Protein AF-A0A0U1RNH6-F1 (afdb_monomer_lite)

Sequence (69 aa):
MVLPVMAYGLILNSMLWRSLVWGGSASWGAVLFTFSDGVLAWDTFVYSLPFARLVTMSTYYAAQLLLIL

pLDDT: mean 92.02, std 4.0, range [70.12, 96.31]

Foldseek 3Di:
DVVVVVVVVVVLVVLQVVQVVVDFLLNQLSVLLSVLVVLVCCCVPPHNDVCSVVSSVVSNVSSVVSNVD

Secondary structure (DSSP, 8-state):
-HHHHHHHHHHHHHHHHHHHHH-SHHHHHHHHHHHHHHHHHHHHHT-PPTTHHHHHHHHHHHHHHHHH-

Organism: Mus musculus (NCBI:txid10090)

InterPro domains:
  IPR012506 Lysoplasmalogenase-like [PF07947] (1-68)
  IPR012506 Lysoplasmalogenase-like [PTHR31885] (1-69)

Radius of gyration: 12.56 Å; chains: 1; bounding box: 34×15×31 Å

Structure (mmCIF, N/CA/C/O backbone):
data_AF-A0A0U1RNH6-F1
#
_entry.id   AF-A0A0U1RNH6-F1
#
loop_
_atom_site.group_PDB
_atom_site.id
_atom_site.type_symbol
_atom_site.label_atom_id
_atom_site.label_alt_id
_atom_site.label_comp_id
_atom_site.label_asym_id
_atom_site.label_entity_id
_atom_site.label_seq_id
_atom_site.pdbx_PDB_ins_code
_atom_site.Cartn_x
_atom_site.Cartn_y
_atom_site.Cartn_z
_atom_site.occupancy
_atom_site.B_iso_or_equiv
_atom_site.auth_seq_id
_atom_site.auth_comp_id
_atom_site.auth_asym_id
_atom_site.auth_atom_id
_atom_site.pdbx_PDB_model_num
ATOM 1 N N . MET A 1 1 ? -21.426 -1.751 -3.594 1.00 70.12 1 MET A N 1
ATOM 2 C CA . MET A 1 1 ? -20.079 -1.489 -3.036 1.00 70.12 1 MET A CA 1
ATOM 3 C C . MET A 1 1 ? -19.018 -2.483 -3.497 1.00 70.12 1 MET A C 1
ATOM 5 O O . MET A 1 1 ? -17.865 -2.097 -3.562 1.00 70.12 1 MET A O 1
ATOM 9 N N . VAL A 1 2 ? -19.374 -3.709 -3.903 1.00 83.06 2 VAL A N 1
ATOM 10 C CA . VAL A 1 2 ? -18.387 -4.688 -4.405 1.00 83.06 2 VAL A CA 1
ATOM 11 C C . VAL A 1 2 ? -17.762 -4.268 -5.743 1.00 83.06 2 VAL A C 1
ATOM 13 O O . VAL A 1 2 ? -16.550 -4.345 -5.896 1.00 83.06 2 VAL A O 1
ATOM 16 N N . LEU A 1 3 ? -18.560 -3.760 -6.694 1.00 88.25 3 LEU A N 1
ATOM 17 C CA . LEU A 1 3 ? -18.065 -3.406 -8.033 1.00 88.25 3 LEU A CA 1
ATOM 18 C C . LEU A 1 3 ? -16.942 -2.337 -8.017 1.00 88.25 3 LEU A C 1
ATOM 20 O O . LEU A 1 3 ? -15.905 -2.589 -8.630 1.00 88.25 3 LEU A O 1
ATOM 24 N N . PRO A 1 4 ? -17.063 -1.202 -7.290 1.00 86.56 4 PRO A N 1
ATOM 25 C CA . PRO A 1 4 ? -15.975 -0.224 -7.187 1.00 86.56 4 PRO A CA 1
ATOM 26 C C . PRO A 1 4 ? -14.712 -0.775 -6.514 1.00 86.56 4 PRO A C 1
ATOM 28 O O . PRO A 1 4 ? -13.611 -0.476 -6.961 1.00 86.56 4 PRO A O 1
ATOM 31 N N . VAL A 1 5 ? -14.858 -1.609 -5.477 1.00 87.12 5 VAL A N 1
ATOM 32 C CA . VAL A 1 5 ? -13.723 -2.209 -4.753 1.00 8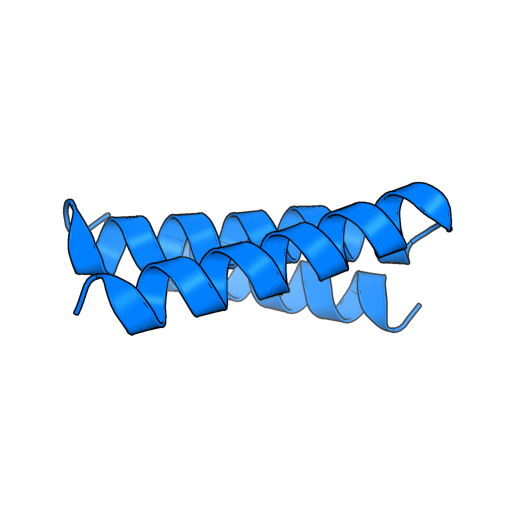7.12 5 VAL A CA 1
ATOM 33 C C . VAL A 1 5 ? -12.957 -3.183 -5.648 1.00 87.12 5 VAL A C 1
ATOM 35 O O . VAL A 1 5 ? -11.731 -3.155 -5.681 1.00 87.12 5 VAL A O 1
ATOM 38 N N . MET A 1 6 ? -13.670 -3.994 -6.433 1.00 90.94 6 MET A N 1
ATOM 39 C CA . MET A 1 6 ? -13.055 -4.906 -7.401 1.00 90.94 6 MET A CA 1
ATOM 40 C C . MET A 1 6 ? -12.323 -4.142 -8.507 1.00 90.94 6 MET A C 1
ATOM 42 O O . MET A 1 6 ? -11.185 -4.474 -8.832 1.00 90.94 6 MET A O 1
ATOM 46 N N . ALA A 1 7 ? -12.945 -3.094 -9.059 1.00 93.06 7 ALA A N 1
ATOM 47 C CA . ALA A 1 7 ? -12.314 -2.249 -10.071 1.00 93.06 7 ALA A CA 1
ATOM 48 C C . ALA A 1 7 ? -11.046 -1.571 -9.529 1.00 93.06 7 ALA A C 1
ATOM 50 O O . ALA A 1 7 ? -10.009 -1.585 -10.189 1.00 93.06 7 ALA A O 1
ATOM 51 N N . TYR A 1 8 ? -11.108 -1.044 -8.305 1.00 90.81 8 TYR A N 1
ATOM 52 C CA . TYR A 1 8 ? -9.958 -0.446 -7.635 1.00 90.81 8 TYR A CA 1
ATOM 53 C C . TYR A 1 8 ? -8.831 -1.459 -7.413 1.00 90.81 8 TYR A C 1
ATOM 55 O O . TYR A 1 8 ? -7.688 -1.208 -7.790 1.00 90.81 8 TYR A O 1
ATOM 63 N N . GLY A 1 9 ? -9.162 -2.641 -6.885 1.00 92.62 9 GLY A N 1
ATOM 64 C CA . GLY A 1 9 ? -8.202 -3.720 -6.669 1.00 92.62 9 GLY A CA 1
ATOM 65 C C . GLY A 1 9 ? -7.514 -4.166 -7.959 1.00 92.62 9 GLY A C 1
ATOM 66 O O . GLY A 1 9 ? -6.308 -4.406 -7.954 1.00 92.62 9 GLY A O 1
ATOM 67 N N . LEU A 1 10 ? -8.237 -4.222 -9.082 1.00 94.88 10 LEU A N 1
ATOM 68 C CA . LEU A 1 10 ? -7.650 -4.531 -10.389 1.00 94.88 10 LEU A CA 1
ATOM 69 C C . LEU A 1 10 ? -6.660 -3.457 -10.847 1.00 94.88 10 LEU A C 1
ATOM 71 O O . LEU A 1 10 ? -5.566 -3.796 -11.299 1.00 94.88 10 LEU A O 1
ATOM 75 N N . ILE A 1 11 ? -7.009 -2.177 -10.699 1.00 95.44 11 ILE A N 1
ATOM 76 C CA . ILE A 1 11 ? -6.113 -1.065 -11.044 1.00 95.44 11 ILE A CA 1
ATOM 77 C C . ILE A 1 11 ? -4.843 -1.134 -10.188 1.00 95.44 11 ILE A C 1
ATOM 79 O O . ILE A 1 11 ? -3.739 -1.104 -10.736 1.00 95.44 11 ILE A O 1
ATOM 83 N N . LEU A 1 12 ? -4.987 -1.315 -8.874 1.00 94.31 12 LEU A N 1
ATOM 84 C CA . LEU A 1 12 ? -3.867 -1.403 -7.936 1.00 94.31 12 LEU A CA 1
ATOM 85 C C . LEU A 1 12 ? -2.931 -2.577 -8.274 1.00 94.31 12 LEU A C 1
ATOM 87 O O . LEU A 1 12 ? -1.719 -2.399 -8.381 1.00 94.31 12 LEU A O 1
ATOM 91 N N . ASN A 1 13 ? -3.490 -3.760 -8.552 1.00 93.44 13 ASN A N 1
ATOM 92 C CA . ASN A 1 13 ? -2.706 -4.928 -8.965 1.00 93.44 13 ASN A CA 1
ATOM 93 C C . ASN A 1 13 ? -2.019 -4.722 -10.324 1.00 93.44 13 ASN A C 1
ATOM 95 O O . ASN A 1 13 ? -0.883 -5.156 -10.508 1.00 93.44 13 ASN A O 1
ATOM 99 N N . SER A 1 14 ? -2.667 -4.038 -11.272 1.00 94.94 14 SER A N 1
ATOM 100 C CA . SER A 1 14 ? -2.063 -3.737 -12.575 1.00 94.94 14 SER A CA 1
ATOM 101 C C . SER A 1 14 ? -0.864 -2.786 -12.459 1.00 94.94 14 SER A C 1
ATOM 103 O O . SER A 1 14 ? 0.153 -2.991 -13.127 1.00 94.94 14 SER A O 1
ATOM 105 N N . MET A 1 15 ? -0.951 -1.789 -11.571 1.00 94.88 15 MET A N 1
ATOM 106 C CA . MET A 1 15 ? 0.151 -0.880 -11.253 1.00 94.88 15 MET A CA 1
ATOM 107 C C . MET A 1 15 ? 1.306 -1.646 -10.602 1.00 94.88 15 MET A C 1
ATOM 109 O O . MET A 1 15 ? 2.446 -1.520 -11.054 1.00 94.88 15 MET A O 1
ATOM 113 N N . LEU A 1 16 ? 1.011 -2.467 -9.587 1.00 94.25 16 LEU A N 1
ATOM 114 C CA . LEU A 1 16 ? 2.004 -3.282 -8.889 1.00 94.25 16 LEU A CA 1
ATOM 115 C C . LEU A 1 16 ? 2.753 -4.199 -9.858 1.00 94.25 16 LEU A C 1
ATOM 117 O O . LEU A 1 16 ? 3.982 -4.185 -9.895 1.00 94.25 16 LEU A O 1
ATOM 121 N N . TRP A 1 17 ? 2.014 -4.943 -10.684 1.00 94.56 17 TRP A N 1
ATOM 122 C CA . TRP A 1 17 ? 2.582 -5.818 -11.706 1.00 94.56 17 TRP A CA 1
ATOM 123 C C . TRP A 1 17 ? 3.530 -5.058 -12.632 1.00 94.56 17 TRP A C 1
ATOM 125 O O . TRP A 1 17 ? 4.683 -5.449 -12.808 1.00 94.56 17 TRP A O 1
ATOM 135 N N . ARG A 1 18 ? 3.070 -3.940 -13.202 1.00 93.31 18 ARG A N 1
ATOM 136 C CA . ARG A 1 18 ? 3.873 -3.146 -14.138 1.00 93.31 18 ARG A CA 1
ATOM 137 C C . ARG A 1 18 ? 5.151 -2.622 -13.489 1.00 93.31 18 ARG A C 1
ATOM 139 O O . ARG A 1 18 ? 6.206 -2.640 -14.119 1.00 93.31 18 ARG A O 1
ATOM 146 N N . SER A 1 19 ? 5.058 -2.184 -12.239 1.00 92.56 19 SER A N 1
ATOM 147 C CA . SER A 1 19 ? 6.199 -1.662 -11.496 1.00 92.56 19 SER A CA 1
ATOM 148 C C . SER A 1 19 ? 7.222 -2.740 -11.138 1.00 92.56 19 SER A C 1
ATOM 150 O O . SER A 1 19 ? 8.419 -2.474 -11.176 1.00 92.56 19 SER A O 1
ATOM 152 N N . LEU A 1 20 ? 6.770 -3.957 -10.824 1.00 92.31 20 LEU A N 1
ATOM 153 C CA . LEU A 1 20 ? 7.642 -5.115 -10.601 1.00 92.31 20 LEU A CA 1
ATOM 154 C C . LEU A 1 20 ? 8.366 -5.531 -11.887 1.00 92.31 20 LEU A C 1
ATOM 156 O O . LEU A 1 20 ? 9.547 -5.859 -11.842 1.00 92.31 20 LEU A O 1
ATOM 160 N N . VAL A 1 21 ? 7.679 -5.482 -13.034 1.00 93.44 21 VAL A N 1
ATOM 161 C CA . VAL A 1 21 ? 8.263 -5.830 -14.341 1.00 93.44 21 VAL A CA 1
ATOM 162 C C . VAL A 1 21 ? 9.354 -4.842 -14.763 1.00 93.44 21 VAL A C 1
ATOM 164 O O . VAL A 1 21 ? 10.369 -5.260 -15.313 1.00 93.44 21 VAL A O 1
ATOM 167 N N . TRP A 1 22 ? 9.168 -3.541 -14.520 1.00 86.75 22 TRP A N 1
ATOM 168 C CA . TRP A 1 22 ? 10.195 -2.531 -14.812 1.00 86.75 22 TRP A CA 1
ATOM 169 C C . TRP A 1 22 ? 11.315 -2.470 -13.769 1.00 86.75 22 TRP A C 1
ATOM 171 O O . TRP A 1 22 ? 12.421 -2.043 -14.098 1.00 86.75 22 TRP A O 1
ATOM 181 N N . GLY A 1 23 ? 11.067 -2.951 -12.550 1.00 85.12 23 GLY A N 1
ATOM 182 C CA . GLY A 1 23 ? 12.070 -3.011 -11.493 1.00 85.12 23 GLY A CA 1
ATOM 183 C C . GLY A 1 23 ? 12.486 -1.630 -10.971 1.00 85.12 23 GLY A C 1
ATOM 184 O O . GLY A 1 23 ? 11.787 -0.631 -11.137 1.00 85.12 23 GLY A O 1
ATOM 185 N N . GLY A 1 24 ? 13.632 -1.583 -10.287 1.00 89.69 24 GLY A N 1
ATOM 186 C CA . GLY A 1 24 ? 14.178 -0.351 -9.711 1.00 89.69 24 GLY A CA 1
ATOM 187 C C . GLY A 1 24 ? 13.461 0.122 -8.441 1.00 89.69 24 GLY A C 1
ATOM 188 O O . GLY A 1 24 ? 12.770 -0.647 -7.768 1.00 89.69 24 GLY A O 1
ATOM 189 N N . SER A 1 25 ? 13.649 1.402 -8.106 1.00 88.62 25 SER A N 1
ATOM 190 C CA . SER A 1 25 ? 13.049 2.035 -6.922 1.00 88.62 25 SER A CA 1
ATOM 191 C C . SER A 1 25 ? 11.516 1.987 -6.968 1.00 88.62 25 SER A C 1
ATOM 193 O O . SER A 1 25 ? 10.869 1.651 -5.972 1.00 88.62 25 SER A O 1
ATOM 195 N N . ALA A 1 26 ? 10.940 2.176 -8.159 1.00 90.56 26 ALA A N 1
ATOM 196 C CA . ALA A 1 26 ? 9.501 2.120 -8.378 1.00 90.56 26 ALA A CA 1
ATOM 197 C C . ALA A 1 26 ? 8.873 0.799 -7.907 1.00 90.56 26 ALA A C 1
ATOM 199 O O . ALA A 1 26 ? 7.799 0.824 -7.313 1.00 90.56 26 ALA A O 1
ATOM 200 N N . SER A 1 27 ? 9.540 -0.351 -8.094 1.00 92.38 27 SER A N 1
ATOM 201 C CA . SER A 1 27 ? 9.039 -1.656 -7.629 1.00 92.38 27 SER A CA 1
ATOM 202 C C . SER A 1 27 ? 8.783 -1.673 -6.121 1.00 92.38 27 SER A C 1
ATOM 204 O O . SER A 1 27 ? 7.730 -2.125 -5.674 1.00 92.38 27 SER A O 1
ATOM 206 N N . TRP A 1 28 ? 9.728 -1.165 -5.330 1.00 93.62 28 TRP A N 1
ATOM 207 C CA . TRP A 1 28 ? 9.563 -1.066 -3.880 1.00 93.62 28 TRP A CA 1
ATOM 208 C C . TRP A 1 28 ? 8.495 -0.039 -3.507 1.00 93.62 28 TRP A C 1
ATOM 210 O O . TRP A 1 28 ? 7.696 -0.284 -2.602 1.00 93.62 28 TRP A O 1
ATOM 220 N N . GLY A 1 29 ? 8.425 1.064 -4.254 1.00 93.81 29 GLY A N 1
ATOM 221 C CA . GLY A 1 29 ? 7.368 2.058 -4.115 1.00 93.81 29 GLY A CA 1
ATOM 222 C C . GLY A 1 29 ? 5.973 1.473 -4.332 1.00 93.81 29 GLY A C 1
ATOM 223 O O . GLY A 1 29 ? 5.099 1.647 -3.491 1.00 93.81 29 GLY A O 1
ATOM 224 N N . ALA A 1 30 ? 5.766 0.701 -5.397 1.00 94.38 30 ALA A N 1
ATOM 225 C CA . ALA A 1 30 ? 4.483 0.075 -5.701 1.00 94.38 30 ALA A CA 1
ATOM 226 C C . ALA A 1 30 ? 4.074 -0.991 -4.671 1.00 94.38 30 ALA A C 1
ATOM 228 O O . ALA A 1 30 ? 2.888 -1.114 -4.353 1.00 94.38 30 ALA A O 1
ATOM 229 N N . VAL A 1 31 ? 5.036 -1.731 -4.109 1.00 95.00 31 VAL A N 1
ATOM 230 C CA . VAL A 1 31 ? 4.780 -2.679 -3.011 1.00 95.00 31 VAL A CA 1
ATOM 231 C C . VAL A 1 31 ? 4.302 -1.940 -1.761 1.00 95.00 31 VAL A C 1
ATOM 233 O O . VAL A 1 31 ? 3.266 -2.302 -1.204 1.00 95.00 31 VAL A O 1
ATOM 236 N N . LEU A 1 32 ? 5.005 -0.882 -1.343 1.00 94.94 32 LEU A N 1
ATOM 237 C CA . LEU A 1 32 ? 4.599 -0.072 -0.188 1.00 94.94 32 LEU A CA 1
ATOM 238 C C . LEU A 1 32 ? 3.253 0.620 -0.413 1.00 94.94 32 LEU A C 1
ATOM 240 O O . LEU A 1 32 ? 2.445 0.696 0.511 1.00 94.94 32 LEU A O 1
ATOM 244 N N . PHE A 1 33 ? 2.994 1.076 -1.639 1.00 96.00 33 PHE A N 1
ATOM 245 C CA . PHE A 1 33 ? 1.724 1.686 -2.017 1.00 96.00 33 PHE A CA 1
ATOM 246 C C . PHE A 1 33 ? 0.575 0.684 -1.864 1.00 96.00 33 PHE A C 1
ATOM 248 O O . PHE A 1 33 ? -0.382 0.935 -1.139 1.00 96.00 33 PHE A O 1
ATOM 255 N N . THR A 1 34 ? 0.732 -0.513 -2.438 1.00 95.50 34 THR A N 1
ATOM 256 C CA . THR A 1 34 ? -0.263 -1.591 -2.331 1.00 95.50 34 THR A CA 1
ATOM 257 C C . THR A 1 34 ? -0.493 -2.012 -0.877 1.00 95.50 34 THR A C 1
ATOM 259 O O . THR A 1 34 ? -1.623 -2.295 -0.483 1.00 95.50 34 THR A O 1
ATOM 262 N N . PHE A 1 35 ? 0.564 -2.034 -0.061 1.00 95.19 35 PHE A N 1
ATOM 263 C CA . PHE A 1 35 ? 0.453 -2.324 1.367 1.00 95.19 35 PHE A CA 1
ATOM 264 C C . PHE A 1 35 ? -0.342 -1.243 2.114 1.00 95.19 35 PHE A C 1
ATOM 266 O O . PHE A 1 35 ? -1.231 -1.580 2.895 1.00 95.19 35 PHE A O 1
ATOM 273 N N . SER A 1 36 ? -0.064 0.037 1.851 1.00 96.31 36 SER A N 1
ATOM 274 C CA . SER A 1 36 ? -0.797 1.173 2.427 1.00 96.31 36 SER A CA 1
ATOM 275 C C . SER A 1 36 ? -2.298 1.078 2.134 1.00 96.31 36 SER A C 1
ATOM 277 O O . SER A 1 36 ? -3.122 1.128 3.051 1.00 96.31 36 SER A O 1
ATOM 279 N N . ASP A 1 37 ? -2.652 0.827 0.873 1.00 94.62 37 ASP A N 1
ATOM 280 C CA . ASP A 1 37 ? -4.036 0.636 0.436 1.00 94.62 37 ASP A CA 1
ATOM 281 C C . ASP A 1 37 ? -4.703 -0.598 1.051 1.00 94.62 37 ASP A C 1
ATOM 283 O O . ASP A 1 37 ? -5.882 -0.559 1.407 1.00 94.62 37 ASP A O 1
ATOM 287 N N . GLY A 1 38 ? -3.955 -1.689 1.229 1.00 92.62 38 GLY A N 1
ATOM 288 C CA . GLY A 1 38 ? -4.439 -2.887 1.914 1.00 92.62 38 GLY A CA 1
ATOM 289 C C . GLY A 1 38 ? -4.792 -2.622 3.380 1.00 92.62 38 GLY A C 1
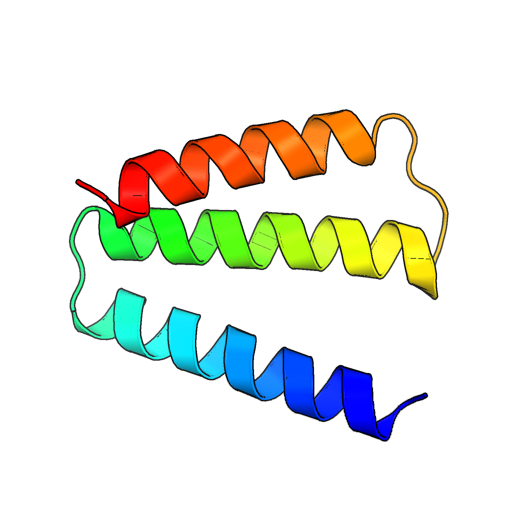ATOM 290 O O . GLY A 1 38 ? -5.850 -3.050 3.844 1.00 92.62 38 GLY A O 1
ATOM 291 N N . VAL A 1 39 ? -3.947 -1.875 4.098 1.00 93.62 39 VAL A N 1
ATOM 292 C CA . VAL A 1 39 ? -4.207 -1.466 5.490 1.00 93.62 39 VAL A CA 1
ATOM 293 C C . VAL A 1 39 ? -5.430 -0.553 5.567 1.00 93.62 39 VAL A C 1
ATOM 295 O O . VAL A 1 39 ? -6.296 -0.773 6.414 1.00 93.62 39 VAL A O 1
ATOM 298 N N . LEU A 1 40 ? -5.546 0.422 4.661 1.00 93.94 40 LEU A N 1
ATOM 299 C CA . LEU A 1 40 ? -6.698 1.323 4.590 1.00 93.94 40 LEU A CA 1
ATOM 300 C C . LEU A 1 40 ? -8.003 0.560 4.315 1.00 93.94 40 LEU A C 1
ATOM 302 O O . LEU A 1 40 ? -9.025 0.813 4.958 1.00 93.94 40 LEU A O 1
ATOM 306 N N . ALA A 1 41 ? -7.973 -0.392 3.381 1.00 92.19 41 ALA A N 1
ATOM 307 C CA . ALA A 1 41 ? -9.121 -1.229 3.058 1.00 92.19 41 ALA A CA 1
ATOM 308 C C . ALA A 1 41 ? -9.519 -2.124 4.239 1.00 92.19 41 ALA A C 1
ATOM 310 O O . ALA A 1 41 ? -10.707 -2.255 4.530 1.00 92.19 41 ALA A O 1
ATOM 311 N N . TRP A 1 42 ? -8.552 -2.705 4.952 1.00 92.12 42 TRP A N 1
ATOM 312 C CA . TRP A 1 42 ? -8.825 -3.511 6.142 1.00 92.12 42 TRP A CA 1
ATOM 313 C C . TRP A 1 42 ? -9.466 -2.684 7.263 1.00 92.12 42 TRP A C 1
ATOM 315 O O . TRP A 1 42 ? -10.493 -3.093 7.808 1.00 92.12 42 TRP A O 1
ATOM 325 N N . ASP A 1 43 ? -8.906 -1.506 7.554 1.00 93.31 43 ASP A N 1
ATOM 326 C CA . ASP A 1 43 ? -9.418 -0.565 8.561 1.00 93.31 43 ASP A CA 1
ATOM 327 C C . ASP A 1 43 ? -10.850 -0.100 8.249 1.00 93.31 43 ASP A C 1
ATOM 329 O O . ASP A 1 43 ? -11.669 0.062 9.153 1.00 93.31 43 ASP A O 1
ATOM 333 N N . THR A 1 44 ? -11.166 0.059 6.959 1.00 89.81 44 THR A N 1
ATOM 334 C CA . THR A 1 44 ? -12.469 0.556 6.491 1.00 89.81 44 THR A CA 1
ATOM 335 C C . THR A 1 44 ? -13.532 -0.539 6.376 1.00 89.81 44 THR A C 1
ATOM 337 O O . THR A 1 44 ? -14.695 -0.297 6.699 1.00 89.81 44 THR A O 1
ATOM 340 N N . PHE A 1 45 ? -13.174 -1.727 5.877 1.00 89.12 45 PHE A N 1
ATOM 341 C CA . PHE A 1 45 ? -14.148 -2.756 5.485 1.00 89.12 45 PHE A CA 1
ATOM 342 C C . PHE A 1 45 ? -14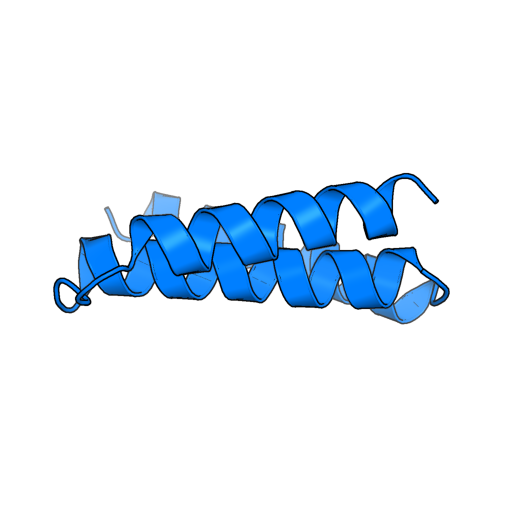.186 -3.986 6.393 1.00 89.12 45 PHE A C 1
ATOM 344 O O . PHE A 1 45 ? -15.178 -4.712 6.353 1.00 89.12 45 PHE A O 1
ATOM 351 N N . VAL A 1 46 ? -13.138 -4.250 7.178 1.00 89.38 46 VAL A N 1
ATOM 352 C CA .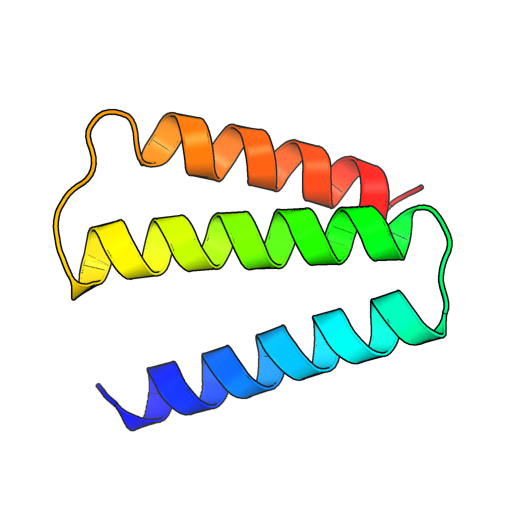 VAL A 1 46 ? -13.037 -5.467 7.998 1.00 89.38 46 VAL A CA 1
ATOM 353 C C . VAL A 1 46 ? -13.100 -5.132 9.481 1.00 89.38 46 VAL A C 1
ATOM 355 O O . VAL A 1 46 ? -14.029 -5.556 10.167 1.00 89.38 46 VAL A O 1
ATOM 358 N N . TYR A 1 47 ? -12.112 -4.394 9.986 1.00 89.38 47 TYR A N 1
ATOM 359 C CA . TYR A 1 47 ? -12.022 -4.043 11.399 1.00 89.38 47 TYR A CA 1
ATOM 360 C C . TYR A 1 47 ? -11.069 -2.869 11.614 1.00 89.38 47 TYR A C 1
ATOM 362 O O . TYR A 1 47 ? -9.964 -2.867 11.069 1.00 89.38 47 TYR A O 1
ATOM 370 N N . SER A 1 48 ? -11.465 -1.922 12.468 1.00 90.62 48 SER A N 1
ATOM 371 C CA . SER A 1 48 ? -10.653 -0.743 12.767 1.00 90.62 48 SER A CA 1
ATOM 372 C C . SER A 1 48 ? -9.356 -1.119 13.485 1.00 90.62 48 SER A C 1
ATOM 374 O O . SER A 1 48 ? -9.365 -1.700 14.574 1.00 90.62 48 SER A O 1
ATOM 376 N N . LEU A 1 49 ? -8.226 -0.771 12.881 1.00 88.31 49 LEU A N 1
ATOM 377 C CA . LEU A 1 49 ? -6.897 -1.045 13.406 1.00 88.31 49 LEU A CA 1
ATOM 378 C C . LEU A 1 49 ? -6.422 0.129 14.280 1.00 88.31 49 LEU A C 1
ATOM 380 O O . LEU A 1 49 ? -6.499 1.294 13.874 1.00 88.31 49 LEU A O 1
ATOM 384 N N . PRO A 1 50 ? -5.857 -0.132 15.472 1.00 88.75 50 PRO A N 1
ATOM 385 C CA . PRO A 1 50 ? -5.200 0.921 16.232 1.00 88.75 50 PRO A CA 1
ATOM 386 C C . PRO A 1 50 ? -4.019 1.468 15.418 1.00 88.75 50 PRO A C 1
ATOM 388 O O . PRO A 1 50 ? -3.240 0.710 14.845 1.00 88.75 50 PRO A O 1
ATOM 391 N N . PHE A 1 51 ? -3.889 2.795 15.362 1.00 90.12 51 PHE A N 1
ATOM 392 C CA . PHE A 1 51 ? -2.857 3.497 14.582 1.00 90.12 51 PHE A CA 1
ATOM 393 C C . PHE A 1 51 ? -2.914 3.288 13.054 1.00 90.12 51 PHE A C 1
ATOM 395 O O . PHE A 1 51 ? -1.942 3.629 12.374 1.00 90.12 51 PHE A O 1
ATOM 402 N N . ALA A 1 52 ? -4.040 2.828 12.487 1.00 90.75 52 ALA A N 1
ATOM 403 C CA . ALA A 1 52 ? -4.202 2.602 11.042 1.00 90.75 52 ALA A CA 1
ATOM 404 C C . ALA A 1 52 ? -3.732 3.788 10.190 1.00 90.75 52 ALA A C 1
ATOM 406 O O . ALA A 1 52 ? -2.970 3.624 9.239 1.00 90.75 52 ALA A O 1
ATOM 407 N N . ARG A 1 53 ? -4.114 5.009 10.582 1.00 92.56 53 ARG A N 1
ATOM 408 C CA . ARG A 1 53 ? -3.715 6.242 9.890 1.00 92.56 53 ARG A CA 1
ATOM 409 C C . ARG A 1 53 ? -2.201 6.440 9.858 1.00 92.56 53 ARG A C 1
ATOM 411 O O . ARG A 1 53 ? -1.676 6.850 8.830 1.00 92.56 53 ARG A O 1
ATOM 418 N N . LEU A 1 54 ? -1.508 6.171 10.964 1.00 93.75 54 LEU A N 1
ATOM 419 C CA . LEU A 1 54 ? -0.059 6.351 11.045 1.00 93.75 54 LEU A CA 1
ATOM 420 C C . LEU A 1 54 ? 0.657 5.353 10.130 1.00 93.75 54 LEU A C 1
ATOM 422 O O . LEU A 1 54 ? 1.539 5.753 9.379 1.00 93.75 54 LEU A O 1
ATOM 426 N N . VAL A 1 55 ? 0.239 4.082 10.162 1.0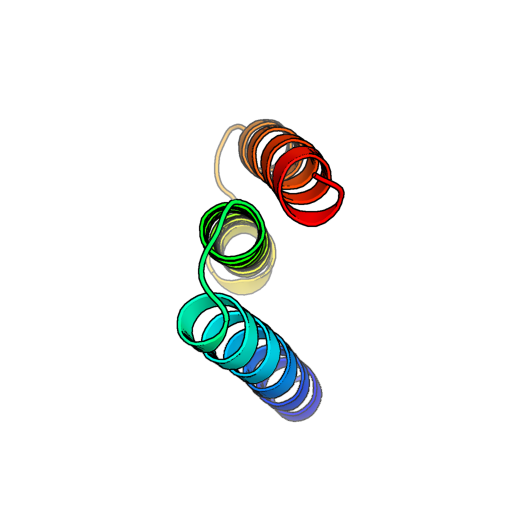0 93.88 55 VAL A N 1
ATOM 427 C CA . VAL A 1 55 ? 0.791 3.015 9.310 1.00 93.88 55 VAL A CA 1
ATOM 428 C C . VAL A 1 55 ? 0.512 3.292 7.833 1.00 93.88 55 VAL A C 1
ATOM 430 O O . VAL A 1 55 ? 1.414 3.190 7.005 1.00 93.88 55 VAL A O 1
ATOM 433 N N . THR A 1 56 ? -0.715 3.698 7.505 1.00 95.81 56 THR A N 1
ATOM 434 C CA . THR A 1 56 ? -1.115 4.033 6.132 1.00 95.81 56 THR A CA 1
ATOM 435 C C . THR A 1 56 ? -0.281 5.198 5.609 1.00 95.81 56 THR A C 1
ATOM 437 O O . THR A 1 56 ? 0.343 5.080 4.563 1.00 95.81 56 THR A O 1
ATOM 440 N N . MET A 1 57 ? -0.187 6.302 6.357 1.00 96.12 57 MET A N 1
ATOM 441 C CA . MET A 1 57 ? 0.527 7.501 5.901 1.00 96.12 57 MET A CA 1
ATOM 442 C C . MET A 1 57 ? 2.043 7.303 5.822 1.00 96.12 57 MET A C 1
ATOM 444 O O . MET A 1 57 ? 2.668 7.792 4.884 1.00 96.12 57 MET A O 1
ATOM 448 N N . SER A 1 58 ? 2.653 6.580 6.766 1.00 95.44 58 SER A N 1
ATOM 449 C CA . SER A 1 58 ? 4.099 6.332 6.732 1.00 95.44 58 SER A CA 1
ATOM 450 C C . SER A 1 58 ? 4.495 5.480 5.526 1.00 95.44 58 SER A C 1
ATOM 452 O O . SER A 1 58 ? 5.435 5.820 4.809 1.00 95.44 58 SER A O 1
ATOM 454 N N . THR A 1 59 ? 3.736 4.416 5.258 1.00 95.19 59 THR A N 1
ATOM 455 C CA . THR A 1 59 ? 3.951 3.546 4.095 1.00 95.19 59 THR A CA 1
ATOM 456 C C . THR A 1 59 ? 3.615 4.256 2.789 1.00 95.19 59 THR A C 1
ATOM 458 O O . THR A 1 59 ? 4.350 4.105 1.818 1.00 95.19 59 THR A O 1
ATOM 461 N N . TYR A 1 60 ? 2.588 5.107 2.783 1.00 95.94 60 TYR A N 1
ATOM 462 C CA . TYR A 1 60 ? 2.206 5.924 1.634 1.00 95.94 60 TYR A CA 1
ATOM 463 C C . TYR A 1 60 ? 3.299 6.921 1.235 1.00 95.94 60 TYR A C 1
ATOM 465 O O . TYR A 1 60 ? 3.695 6.975 0.073 1.00 95.94 60 TYR A O 1
ATOM 473 N N . TYR A 1 61 ? 3.840 7.691 2.181 1.00 96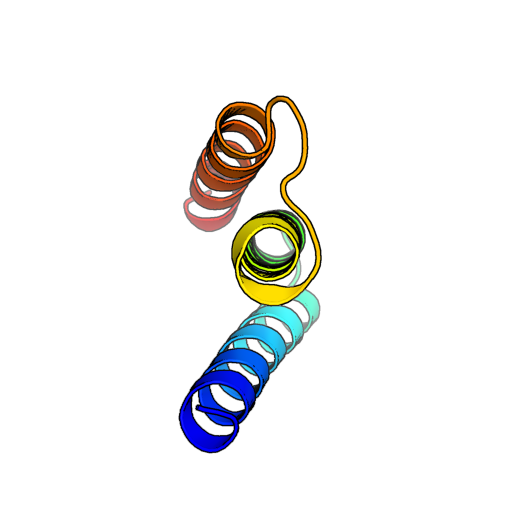.12 61 TYR A N 1
ATOM 474 C CA . TYR A 1 61 ? 4.893 8.657 1.859 1.00 96.12 61 TYR A CA 1
ATOM 475 C C . TYR A 1 61 ? 6.202 7.978 1.454 1.00 96.12 61 TYR A C 1
ATOM 477 O O . TYR A 1 61 ? 6.859 8.430 0.516 1.00 96.12 61 TYR A O 1
ATOM 485 N N . ALA A 1 62 ? 6.559 6.864 2.100 1.00 94.19 62 ALA A N 1
ATOM 486 C CA . ALA A 1 62 ? 7.701 6.058 1.680 1.00 94.19 62 ALA A CA 1
ATOM 487 C C . ALA A 1 62 ? 7.506 5.503 0.258 1.00 94.19 62 ALA A C 1
ATOM 489 O O . ALA A 1 62 ? 8.430 5.546 -0.553 1.00 94.19 62 ALA A O 1
ATOM 490 N N . ALA A 1 63 ? 6.291 5.056 -0.076 1.00 94.19 63 ALA A N 1
ATOM 491 C CA . ALA A 1 63 ? 5.942 4.618 -1.420 1.00 94.19 63 ALA A CA 1
ATOM 492 C C . ALA A 1 63 ? 6.120 5.736 -2.452 1.00 94.19 63 ALA A C 1
ATOM 494 O O . ALA A 1 63 ? 6.776 5.531 -3.470 1.00 94.19 63 ALA A O 1
ATOM 495 N N . GLN A 1 64 ? 5.584 6.927 -2.179 1.00 94.88 64 GLN A N 1
ATOM 496 C CA . GLN A 1 64 ? 5.702 8.078 -3.076 1.00 94.88 64 GLN A CA 1
ATOM 497 C C . GLN A 1 64 ? 7.157 8.481 -3.319 1.00 94.88 64 GLN A C 1
ATOM 499 O O . GLN A 1 64 ? 7.528 8.765 -4.457 1.00 94.88 64 GLN A O 1
ATOM 504 N N . LEU A 1 65 ? 7.985 8.466 -2.273 1.00 94.69 65 LEU A N 1
ATOM 505 C CA . LEU A 1 65 ? 9.407 8.776 -2.390 1.00 94.69 65 LEU A CA 1
ATOM 506 C C . LEU A 1 65 ? 10.141 7.763 -3.275 1.00 94.69 65 LEU A C 1
ATOM 508 O O . LEU A 1 65 ? 11.006 8.148 -4.049 1.00 94.69 65 LEU A O 1
ATOM 512 N N . LEU A 1 66 ? 9.785 6.482 -3.199 1.00 91.19 66 LEU A N 1
ATOM 513 C CA . LEU A 1 66 ? 10.389 5.452 -4.044 1.00 91.19 66 LEU A CA 1
ATOM 514 C C . LEU A 1 66 ? 9.854 5.463 -5.481 1.00 91.19 66 LEU A C 1
ATOM 516 O O . LEU A 1 66 ? 10.583 5.094 -6.395 1.00 91.19 66 LEU A O 1
ATOM 520 N N . LEU A 1 67 ? 8.602 5.875 -5.689 1.00 89.81 67 LEU A N 1
ATOM 521 C CA . LEU A 1 67 ? 7.995 5.985 -7.019 1.00 89.81 67 LEU A CA 1
ATOM 522 C C . LEU A 1 67 ? 8.530 7.175 -7.825 1.00 89.81 67 LEU A C 1
ATOM 524 O O . LEU A 1 67 ? 8.505 7.119 -9.052 1.00 89.81 67 LEU A O 1
ATOM 528 N N . ILE A 1 68 ? 8.963 8.251 -7.158 1.00 92.31 68 ILE A N 1
ATOM 529 C CA . ILE A 1 68 ? 9.485 9.456 -7.824 1.00 92.31 68 ILE A CA 1
ATOM 530 C C . ILE A 1 68 ? 10.988 9.385 -8.135 1.00 92.31 68 ILE A C 1
ATOM 532 O O . ILE A 1 68 ? 11.488 10.225 -8.882 1.00 92.31 68 ILE A O 1
ATOM 536 N N . LEU A 1 69 ? 11.696 8.421 -7.543 1.00 85.81 69 LEU A N 1
ATOM 537 C CA . LEU A 1 69 ? 13.149 8.257 -7.621 1.00 85.81 69 LEU A CA 1
ATOM 538 C C . LEU A 1 69 ? 13.551 7.292 -8.741 1.00 85.81 69 LEU A C 1
ATOM 540 O O . LEU A 1 69 ? 14.527 7.614 -9.452 1.00 85.81 69 LEU A O 1
#